Protein AF-A0A3D3XVF8-F1 (afdb_monomer)

Secondary structure (DSSP, 8-state):
-----HHHHHHIIIIIGGGHHHHHHHHTHHHHHHHHHHHHHHHHHHHHHTTT-HHHHHHHHHHHHHHHHHHHHHHHHHHHHHHHHHHHHHHHHHHHHHHHHTHHHHHHTTTHHHHHHHHHHHHHHHHHHHHHHHHHHHH-

Nearest PDB structures (foldseek):
  6pao-assembly1_B  TM=8.667E-01  e=5.408E-02  Novosphingobium aromaticivorans DSM 12444
  6par-assembly3_E  TM=8.345E-01  e=6.412E-02  Novosphingobium aromaticivorans DSM 12444
  6rah-assembly1_A  TM=7.334E-01  e=4.561E-02  Thermus thermophilus
  6pan-assembly1_A  TM=8.475E-01  e=1.197E-01  Novosphingobium aromaticivorans DSM 12444
  6paq-assembly1_A  TM=8.176E-01  e=2.504E-01  Novosphingobium aromaticivorans DSM 12444

Radius of gyration: 24.28 Å; Cα contacts (8 Å, |Δi|>4): 72; chains: 1; bounding box: 55×22×70 Å

Sequence (140 aa):
VQDQRIGDSMYRVLYDAPMVPEVVYQLTLRPLAILIAALIQIYLIEYTYGDISPELVWVAWSAFPIAIAITFPFSGLIRRTNQTKRAAGSSTTSSMEESLDSITAVQSLGGMDREKERFAERSEESFLRERYAIVVWAIV

Mean predicted aligned error: 6.54 Å

Structure (mmCIF, N/CA/C/O backbone):
data_AF-A0A3D3XVF8-F1
#
_entry.id   AF-A0A3D3XVF8-F1
#
loop_
_atom_site.group_PDB
_atom_site.id
_atom_site.type_symbol
_atom_site.label_atom_id
_atom_site.label_alt_id
_atom_site.label_comp_id
_atom_site.label_asym_id
_atom_site.label_entity_id
_atom_site.label_seq_id
_atom_site.pdbx_PDB_ins_code
_atom_site.Cartn_x
_atom_site.Cartn_y
_atom_site.Cartn_z
_atom_site.occupancy
_atom_site.B_iso_or_equiv
_atom_site.auth_seq_id
_atom_site.auth_comp_id
_atom_site.auth_asym_id
_atom_site.auth_atom_id
_atom_site.pdbx_PDB_model_num
ATOM 1 N N . VAL A 1 1 ? -26.774 -17.914 9.923 1.00 40.38 1 VAL A N 1
ATOM 2 C CA . VAL A 1 1 ? -26.562 -16.536 9.430 1.00 40.38 1 VAL A CA 1
ATOM 3 C C . VAL A 1 1 ? -25.731 -15.844 10.495 1.00 40.38 1 VAL A C 1
ATOM 5 O O . VAL A 1 1 ? -26.204 -15.766 11.617 1.00 40.38 1 VAL A O 1
ATOM 8 N N . GLN A 1 2 ? -24.450 -15.562 10.234 1.00 41.47 2 GLN A N 1
ATOM 9 C CA . GLN A 1 2 ? -23.585 -14.911 11.227 1.00 41.47 2 GLN A CA 1
ATOM 10 C C . GLN A 1 2 ? -24.024 -13.455 11.352 1.00 41.47 2 GLN A C 1
ATOM 12 O O . GLN A 1 2 ? -24.035 -12.743 10.351 1.00 41.47 2 GLN A O 1
ATOM 17 N N . ASP A 1 3 ? -24.420 -13.054 12.553 1.00 54.41 3 ASP A N 1
ATOM 18 C CA . ASP A 1 3 ? -24.837 -11.690 12.847 1.00 54.41 3 ASP A CA 1
ATOM 19 C C . ASP A 1 3 ? -23.594 -10.791 12.796 1.00 54.41 3 ASP A C 1
ATOM 21 O O . ASP A 1 3 ? -22.696 -10.880 13.639 1.00 54.41 3 ASP A O 1
ATOM 25 N N . GLN A 1 4 ? -23.459 -10.016 11.721 1.00 62.62 4 GLN A N 1
ATOM 26 C CA . GLN A 1 4 ? -22.370 -9.057 11.574 1.00 62.62 4 GLN A CA 1
ATOM 27 C C . GLN A 1 4 ? -22.618 -7.916 12.556 1.00 62.62 4 GLN A C 1
ATOM 29 O O . GLN A 1 4 ? -23.649 -7.251 12.488 1.00 62.62 4 GLN A O 1
ATOM 34 N N . ARG A 1 5 ? -21.671 -7.692 13.477 1.00 73.19 5 ARG A N 1
ATOM 35 C CA . ARG A 1 5 ? -21.750 -6.587 14.440 1.00 73.19 5 ARG A CA 1
ATOM 36 C C . ARG A 1 5 ? -21.957 -5.276 13.685 1.00 73.19 5 ARG A C 1
ATOM 38 O O . ARG A 1 5 ? -21.219 -4.993 12.743 1.00 73.19 5 ARG A O 1
ATOM 45 N N . ILE A 1 6 ? -22.920 -4.469 14.131 1.00 81.62 6 ILE A N 1
ATOM 46 C CA . ILE A 1 6 ? -23.292 -3.189 13.502 1.00 81.62 6 ILE A CA 1
ATOM 47 C C . ILE A 1 6 ? -22.056 -2.304 13.266 1.00 81.62 6 ILE A C 1
ATOM 49 O O . ILE A 1 6 ? -21.912 -1.719 12.192 1.00 81.62 6 ILE A O 1
ATOM 53 N N . GLY A 1 7 ? -21.104 -2.286 14.202 1.00 82.12 7 GLY A N 1
ATOM 54 C CA . GLY A 1 7 ? -19.882 -1.500 14.036 1.00 82.12 7 GLY A CA 1
ATOM 55 C C . GLY A 1 7 ? -18.854 -2.035 13.032 1.00 82.12 7 GLY A C 1
ATOM 56 O O . GLY A 1 7 ? -18.075 -1.235 12.523 1.00 82.12 7 GLY A O 1
ATOM 57 N N . ASP A 1 8 ? -18.864 -3.320 12.658 1.00 86.31 8 ASP A N 1
ATOM 58 C CA . ASP A 1 8 ? -18.053 -3.807 11.525 1.00 86.31 8 ASP A CA 1
ATOM 59 C C . ASP A 1 8 ? -18.619 -3.268 10.205 1.00 86.31 8 ASP A C 1
ATOM 61 O O . ASP A 1 8 ? -17.885 -2.763 9.355 1.00 86.31 8 ASP A O 1
ATOM 65 N N . SER A 1 9 ? -19.947 -3.281 10.063 1.00 88.69 9 SER A N 1
ATOM 66 C CA . SER A 1 9 ? -20.632 -2.681 8.915 1.00 88.69 9 SER A CA 1
ATOM 67 C C . SER A 1 9 ? -20.363 -1.176 8.824 1.00 88.69 9 SER A C 1
ATOM 69 O O . SER A 1 9 ? -20.022 -0.683 7.748 1.00 88.69 9 SER A O 1
ATOM 71 N N . MET A 1 10 ? -20.433 -0.459 9.952 1.00 87.06 10 MET A N 1
ATOM 72 C CA . MET A 1 10 ? -20.095 0.966 10.025 1.00 87.06 10 MET A CA 1
ATOM 73 C C . MET A 1 10 ? -18.643 1.223 9.604 1.00 87.06 10 MET A C 1
ATOM 75 O O . MET A 1 10 ? -18.384 2.080 8.760 1.00 87.06 10 MET A O 1
ATOM 79 N N . TYR A 1 11 ? -17.692 0.436 10.122 1.00 88.62 11 TYR A N 1
ATOM 80 C CA . TYR A 1 11 ? -16.277 0.555 9.767 1.00 88.62 11 TYR A CA 1
ATOM 81 C C . TYR A 1 11 ? -16.050 0.366 8.261 1.00 88.62 11 TYR A C 1
ATOM 83 O O . TYR A 1 11 ? -15.348 1.155 7.631 1.00 88.62 11 TYR A O 1
ATOM 91 N N . ARG A 1 12 ? -16.687 -0.635 7.646 1.00 90.31 12 ARG A N 1
ATOM 92 C CA . ARG A 1 12 ? -16.564 -0.876 6.199 1.00 90.31 12 ARG A CA 1
ATOM 93 C C . ARG A 1 12 ? -17.133 0.271 5.367 1.00 90.31 12 ARG A C 1
ATOM 95 O O . ARG A 1 12 ? -16.548 0.629 4.349 1.00 90.31 12 ARG A O 1
ATOM 102 N N . VAL A 1 13 ? -18.241 0.875 5.789 1.00 92.25 13 VAL A N 1
ATOM 103 C CA . VAL A 1 13 ? -18.812 2.039 5.093 1.00 92.25 13 VAL A CA 1
ATOM 104 C C . VAL A 1 13 ? -17.896 3.258 5.217 1.00 92.25 13 VAL A C 1
ATOM 106 O O . VAL A 1 13 ? -17.653 3.936 4.222 1.00 92.25 13 VAL A O 1
ATOM 109 N N . LEU A 1 14 ? -17.356 3.519 6.409 1.00 91.44 14 LEU A N 1
ATOM 110 C CA . LEU A 1 14 ? -16.536 4.705 6.670 1.00 91.44 14 LEU A CA 1
ATOM 111 C C . LEU A 1 14 ? -15.112 4.605 6.109 1.00 91.44 14 LEU A C 1
ATOM 113 O O . LEU A 1 14 ? -14.555 5.621 5.702 1.00 91.44 14 LEU A O 1
ATOM 117 N N . TYR A 1 15 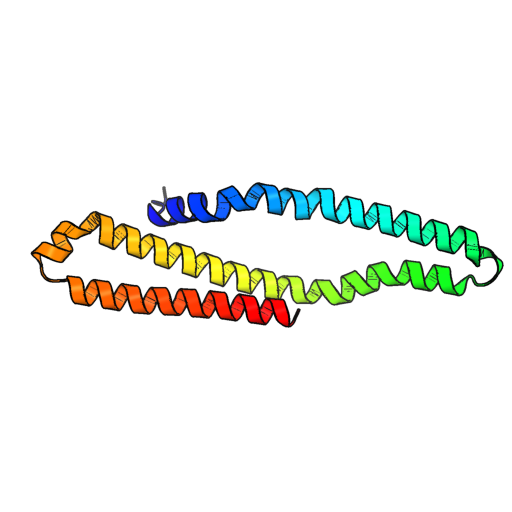? -14.520 3.409 6.085 1.00 89.38 15 TYR A N 1
ATOM 118 C CA . TYR A 1 15 ? -13.106 3.227 5.743 1.00 89.38 15 TYR A CA 1
ATOM 119 C C . TYR A 1 15 ? -12.871 2.392 4.482 1.00 89.38 15 TYR A C 1
ATOM 121 O O . TYR A 1 15 ? -11.948 2.696 3.726 1.00 89.38 15 TYR A O 1
ATOM 129 N N . ASP A 1 16 ? -13.681 1.364 4.215 1.00 90.81 16 ASP A N 1
ATOM 130 C CA . ASP A 1 16 ? -13.436 0.467 3.078 1.00 90.81 16 ASP A CA 1
ATOM 131 C C . ASP A 1 16 ? -14.068 0.970 1.786 1.00 90.81 16 ASP A C 1
ATOM 133 O O . ASP A 1 16 ? -13.379 1.055 0.771 1.00 90.81 16 ASP A O 1
ATOM 137 N N . ALA A 1 17 ? -15.346 1.351 1.822 1.00 93.12 17 ALA A N 1
ATOM 138 C CA . ALA A 1 17 ? -16.066 1.874 0.665 1.00 93.12 17 ALA A CA 1
ATOM 139 C C . ALA A 1 17 ? -15.354 3.057 -0.026 1.00 93.12 17 ALA A C 1
ATOM 141 O O . ALA A 1 17 ? -15.176 2.989 -1.247 1.00 93.12 17 ALA A O 1
ATOM 142 N N . PRO A 1 18 ? -14.875 4.100 0.687 1.00 94.44 18 PRO A N 1
ATOM 143 C CA . PRO A 1 18 ? -14.165 5.201 0.034 1.00 94.44 18 PRO A CA 1
ATOM 144 C C . PRO A 1 18 ? -12.795 4.795 -0.527 1.00 94.44 18 PRO A C 1
ATOM 146 O O . PRO A 1 18 ? -12.274 5.480 -1.402 1.00 94.44 18 PRO A O 1
ATOM 149 N N . MET A 1 19 ? -12.209 3.685 -0.066 1.00 92.00 19 MET A N 1
ATOM 150 C CA . MET A 1 19 ? -10.908 3.206 -0.542 1.00 92.00 19 MET A CA 1
ATOM 151 C C . MET A 1 19 ? -11.014 2.389 -1.839 1.00 92.00 19 MET A C 1
ATOM 153 O O . MET A 1 19 ? -10.027 2.257 -2.562 1.00 92.00 19 MET A O 1
ATOM 157 N N . VAL A 1 20 ? -12.193 1.842 -2.161 1.00 93.62 20 VAL A N 1
ATOM 158 C CA . VAL A 1 20 ? -12.389 0.971 -3.335 1.00 93.62 20 VAL A CA 1
ATOM 159 C C . VAL A 1 20 ? -11.942 1.626 -4.650 1.00 93.62 20 VAL A C 1
ATOM 161 O O . VAL A 1 20 ? -11.185 0.976 -5.375 1.00 93.62 20 VAL A O 1
ATOM 164 N N . PRO A 1 21 ? -12.329 2.876 -4.983 1.00 94.56 21 PRO A N 1
ATOM 165 C CA . PRO A 1 21 ? -11.916 3.496 -6.243 1.00 94.56 21 PRO A CA 1
ATOM 166 C C . PRO A 1 21 ? -10.395 3.596 -6.377 1.00 94.56 21 PRO A C 1
ATOM 168 O O . PRO A 1 21 ? -9.844 3.284 -7.432 1.00 94.56 21 PRO A O 1
ATOM 171 N N . GLU A 1 22 ? -9.715 3.957 -5.288 1.00 94.38 22 GLU A N 1
ATOM 172 C CA . GLU A 1 22 ? -8.259 4.076 -5.258 1.00 94.38 22 GLU A CA 1
ATOM 173 C C . GLU A 1 22 ? -7.584 2.714 -5.449 1.00 94.38 22 GLU A C 1
ATOM 175 O O . GLU A 1 22 ? -6.658 2.580 -6.246 1.00 94.38 22 GLU A O 1
ATOM 180 N N . VAL A 1 23 ? -8.083 1.666 -4.787 1.00 92.94 23 VAL A N 1
ATOM 181 C CA . VAL A 1 23 ? -7.568 0.299 -4.966 1.00 92.94 23 VAL A CA 1
ATOM 182 C C . VAL A 1 23 ? -7.733 -0.165 -6.409 1.00 92.94 23 VAL A C 1
ATOM 184 O O . VAL A 1 23 ? -6.803 -0.732 -6.982 1.00 92.94 23 VAL A O 1
ATOM 187 N N . VAL A 1 24 ? -8.895 0.087 -7.016 1.00 95.06 24 VAL A N 1
ATOM 188 C CA . VAL A 1 24 ? -9.143 -0.264 -8.419 1.00 95.06 24 VAL A CA 1
ATOM 189 C C . VAL A 1 24 ? -8.172 0.485 -9.328 1.00 95.06 24 VAL A C 1
ATOM 191 O O . VAL A 1 24 ? -7.543 -0.142 -10.180 1.00 95.06 24 VAL A O 1
ATOM 194 N N . TYR A 1 25 ? -7.985 1.790 -9.122 1.00 95.25 25 TYR A N 1
ATOM 195 C CA . TYR A 1 25 ? -7.023 2.593 -9.877 1.00 95.25 25 TYR A CA 1
ATOM 196 C C . TYR A 1 25 ? -5.588 2.055 -9.752 1.00 95.25 25 TYR A C 1
ATOM 198 O O . TYR A 1 25 ? -4.905 1.854 -10.762 1.00 95.25 25 TYR A O 1
ATOM 206 N N . GLN A 1 26 ? -5.147 1.754 -8.528 1.00 93.62 26 GLN A N 1
ATOM 207 C CA . GLN A 1 26 ? -3.806 1.240 -8.254 1.00 93.62 26 GLN A CA 1
ATOM 208 C C . GLN A 1 26 ? -3.566 -0.173 -8.793 1.00 93.62 26 GLN A C 1
ATOM 210 O O . GLN A 1 26 ? -2.428 -0.491 -9.124 1.00 93.62 26 GLN A O 1
ATOM 215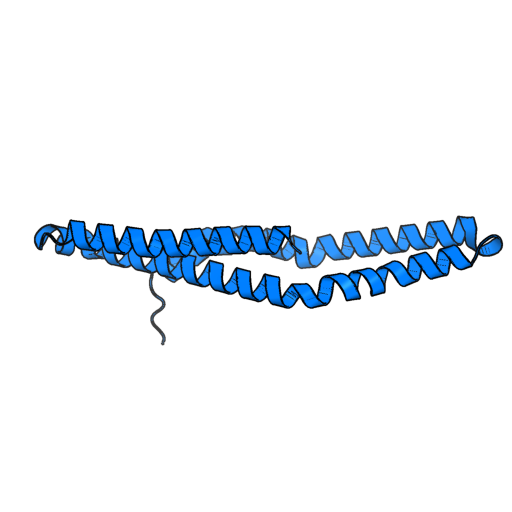 N N . LEU A 1 27 ? -4.597 -1.016 -8.888 1.00 92.31 27 LEU A N 1
ATOM 216 C CA . LEU A 1 27 ? -4.474 -2.384 -9.405 1.00 92.31 27 LEU A CA 1
ATOM 217 C C . LEU A 1 27 ? -4.607 -2.480 -10.925 1.00 92.31 27 LEU A C 1
ATOM 219 O O . LEU A 1 27 ? -4.126 -3.447 -11.508 1.00 92.31 27 LEU A O 1
ATOM 223 N N . THR A 1 28 ? -5.268 -1.515 -11.567 1.00 93.38 28 THR A N 1
ATOM 224 C CA . THR A 1 28 ? -5.597 -1.598 -12.998 1.00 93.38 28 THR A CA 1
ATOM 225 C C . THR A 1 28 ? -4.836 -0.562 -13.818 1.00 93.38 28 THR A C 1
ATOM 227 O O . THR A 1 28 ? -3.906 -0.902 -14.547 1.00 93.38 28 THR A O 1
ATOM 230 N N . LEU A 1 29 ? -5.195 0.713 -13.682 1.00 94.44 29 LEU A N 1
ATOM 231 C CA . LEU A 1 29 ? -4.694 1.789 -14.534 1.00 94.44 29 LEU A CA 1
ATOM 232 C C . LEU A 1 29 ? -3.226 2.109 -14.263 1.00 94.44 29 LEU A C 1
ATOM 234 O O . LEU A 1 29 ? -2.447 2.273 -15.202 1.00 94.44 29 LEU A O 1
ATOM 238 N N . ARG A 1 30 ? -2.824 2.151 -12.991 1.00 94.94 30 ARG A N 1
ATOM 239 C CA . ARG A 1 30 ? -1.446 2.471 -12.611 1.00 94.94 30 ARG A CA 1
ATOM 240 C C . ARG A 1 30 ? -0.410 1.466 -13.151 1.00 94.94 30 ARG A C 1
ATOM 242 O O . ARG A 1 30 ? 0.536 1.918 -13.795 1.00 94.94 30 ARG A O 1
ATOM 249 N N . PRO A 1 31 ? -0.540 0.140 -12.949 1.00 92.38 31 PRO A N 1
ATOM 250 C CA . PRO A 1 31 ? 0.436 -0.818 -13.465 1.00 92.38 31 PRO A CA 1
ATOM 251 C C . PRO A 1 31 ? 0.433 -0.874 -14.992 1.00 92.38 31 PRO A C 1
ATOM 253 O O . PRO A 1 31 ? 1.501 -0.995 -15.583 1.00 92.38 31 PRO A O 1
ATOM 256 N N . LEU A 1 32 ? -0.730 -0.714 -15.634 1.00 94.62 32 LEU A N 1
ATOM 257 C CA . LEU A 1 32 ? -0.813 -0.621 -17.091 1.00 94.62 32 LEU A CA 1
ATOM 258 C C . LEU A 1 32 ? -0.011 0.578 -17.618 1.00 94.62 32 LEU A C 1
ATOM 260 O O . LEU A 1 32 ? 0.790 0.423 -18.536 1.00 94.62 32 LEU A O 1
ATOM 264 N N . ALA A 1 33 ? -0.181 1.756 -17.011 1.00 95.56 33 ALA A N 1
ATOM 265 C CA . ALA A 1 33 ? 0.559 2.957 -17.390 1.00 95.56 33 ALA A CA 1
ATOM 266 C C . ALA A 1 33 ? 2.075 2.788 -17.197 1.00 95.56 33 ALA A C 1
ATOM 268 O O . ALA A 1 33 ? 2.847 3.157 -18.080 1.00 95.56 33 ALA A O 1
ATOM 269 N N . ILE A 1 34 ? 2.503 2.187 -16.079 1.00 93.38 34 ILE A N 1
ATOM 270 C CA . ILE A 1 34 ? 3.921 1.895 -15.806 1.00 93.38 34 ILE A CA 1
ATOM 271 C C . ILE A 1 34 ? 4.487 0.921 -16.843 1.00 93.38 34 ILE A C 1
ATOM 273 O O . ILE A 1 34 ? 5.585 1.141 -17.346 1.00 93.38 34 ILE A O 1
ATOM 277 N N . LEU A 1 35 ? 3.744 -0.131 -17.191 1.00 92.38 35 LEU A N 1
ATOM 278 C CA . LEU A 1 35 ? 4.177 -1.122 -18.172 1.00 92.38 35 LEU A CA 1
ATOM 279 C C . LEU A 1 35 ? 4.327 -0.507 -19.567 1.00 92.38 35 LEU A C 1
ATOM 281 O O . LEU A 1 35 ? 5.350 -0.710 -20.215 1.00 92.38 35 LEU A O 1
ATOM 285 N N . ILE A 1 36 ? 3.356 0.296 -20.008 1.00 95.88 36 ILE A N 1
ATOM 286 C CA . ILE A 1 36 ? 3.441 1.016 -21.286 1.00 95.88 36 ILE A CA 1
ATOM 287 C C . ILE A 1 36 ? 4.645 1.966 -21.284 1.00 95.88 36 ILE A C 1
ATOM 289 O O . ILE A 1 36 ? 5.430 1.959 -22.231 1.00 95.88 36 ILE A O 1
ATOM 293 N N . ALA A 1 37 ? 4.826 2.747 -20.215 1.00 95.19 37 ALA A N 1
ATOM 294 C CA . ALA A 1 37 ? 5.958 3.659 -20.092 1.00 95.19 37 ALA A CA 1
ATOM 295 C C . ALA A 1 37 ? 7.302 2.917 -20.149 1.00 95.19 37 ALA A C 1
ATOM 297 O O . ALA A 1 37 ? 8.198 3.347 -20.872 1.00 95.19 37 ALA A O 1
ATOM 298 N N . ALA A 1 38 ? 7.426 1.785 -19.449 1.00 92.88 38 ALA A N 1
ATOM 299 C CA . ALA A 1 38 ? 8.631 0.959 -19.453 1.00 92.88 38 ALA A CA 1
ATOM 300 C C . ALA A 1 38 ? 8.944 0.402 -20.849 1.00 92.88 38 ALA A C 1
ATOM 302 O O . ALA A 1 38 ? 10.085 0.489 -21.294 1.00 92.88 38 ALA A O 1
ATOM 303 N N . LEU A 1 39 ? 7.938 -0.106 -21.570 1.00 94.50 39 LEU A N 1
ATOM 304 C CA . LEU A 1 39 ? 8.112 -0.616 -22.934 1.00 94.50 39 LEU A CA 1
ATOM 305 C C . LEU A 1 39 ? 8.566 0.478 -23.905 1.00 94.50 39 LEU A C 1
ATOM 307 O O . LEU A 1 39 ? 9.479 0.250 -24.693 1.00 94.50 39 LEU A O 1
ATOM 311 N N . ILE A 1 40 ? 7.980 1.676 -23.818 1.00 96.38 40 ILE A N 1
ATOM 312 C CA . ILE A 1 40 ? 8.410 2.832 -24.621 1.00 96.38 40 ILE A CA 1
ATOM 313 C C . ILE A 1 40 ? 9.871 3.185 -24.315 1.00 96.38 40 ILE A C 1
ATOM 315 O O . ILE A 1 40 ? 10.640 3.497 -25.222 1.00 96.38 40 ILE A O 1
ATOM 319 N N . GLN A 1 41 ? 10.268 3.123 -23.044 1.00 94.19 41 GLN A N 1
ATOM 320 C CA . GLN A 1 41 ? 11.626 3.447 -22.614 1.00 94.19 41 GLN A CA 1
ATOM 321 C C . GLN A 1 41 ? 12.649 2.418 -23.109 1.00 94.19 41 GLN A C 1
ATOM 323 O O . GLN A 1 41 ? 13.693 2.802 -23.627 1.00 94.19 41 GLN A O 1
ATOM 328 N N . ILE A 1 42 ? 12.326 1.126 -23.014 1.00 93.19 42 ILE A N 1
ATOM 329 C CA . ILE A 1 42 ? 13.154 0.041 -23.557 1.00 93.19 42 ILE A CA 1
ATOM 330 C C . ILE A 1 42 ? 13.283 0.183 -25.076 1.00 93.19 42 ILE A C 1
ATOM 332 O O . ILE A 1 42 ? 14.396 0.133 -25.590 1.00 93.19 42 ILE A O 1
ATOM 336 N N . TYR A 1 43 ? 12.176 0.446 -25.779 1.00 94.62 43 TYR A N 1
ATOM 337 C CA . TYR A 1 43 ? 12.187 0.687 -27.223 1.00 94.62 43 TYR A CA 1
ATOM 338 C C . TYR A 1 43 ? 13.102 1.858 -27.604 1.00 94.62 43 TYR A C 1
ATOM 340 O O . TYR A 1 43 ? 13.867 1.765 -28.559 1.00 94.62 43 TYR A O 1
ATOM 348 N N . LEU A 1 44 ? 13.070 2.956 -26.842 1.00 95.19 44 LEU A N 1
ATOM 349 C CA . LEU A 1 44 ? 13.938 4.106 -27.092 1.00 95.19 44 LEU A CA 1
ATOM 350 C C . LEU A 1 44 ? 15.424 3.767 -26.886 1.00 95.19 44 LEU A C 1
ATOM 352 O O . LEU A 1 44 ? 16.266 4.224 -27.662 1.00 95.19 44 LEU A O 1
ATOM 356 N N . ILE A 1 45 ? 15.748 2.972 -25.861 1.00 93.62 45 ILE A N 1
ATOM 357 C CA . ILE A 1 45 ? 17.116 2.497 -25.604 1.00 93.62 45 ILE A CA 1
ATOM 358 C C . ILE A 1 45 ? 17.587 1.601 -26.751 1.00 93.62 45 ILE A C 1
ATOM 360 O O . ILE A 1 45 ? 18.684 1.809 -27.262 1.00 93.62 45 ILE A O 1
ATOM 364 N N . GLU A 1 46 ? 16.755 0.656 -27.186 1.00 93.62 46 GLU A N 1
ATOM 365 C CA . GLU A 1 46 ? 17.052 -0.238 -28.309 1.00 93.62 46 GLU A CA 1
ATOM 366 C C . GLU A 1 46 ? 17.258 0.543 -29.611 1.00 93.62 46 GLU A C 1
ATOM 368 O O . GLU A 1 46 ? 18.262 0.352 -30.287 1.00 93.62 46 GLU A O 1
ATOM 373 N N . TYR A 1 47 ? 16.380 1.501 -29.912 1.00 94.06 47 TYR A N 1
ATOM 374 C CA . TYR A 1 47 ? 16.501 2.347 -31.099 1.00 94.06 47 TYR A CA 1
ATOM 375 C C . TYR A 1 47 ? 17.773 3.210 -31.097 1.00 94.06 47 TYR A C 1
ATOM 377 O O . TYR A 1 47 ? 18.379 3.431 -32.141 1.00 94.06 47 TYR A O 1
ATOM 385 N N . THR A 1 48 ? 18.178 3.723 -29.932 1.00 92.62 48 THR A N 1
ATOM 386 C CA . THR A 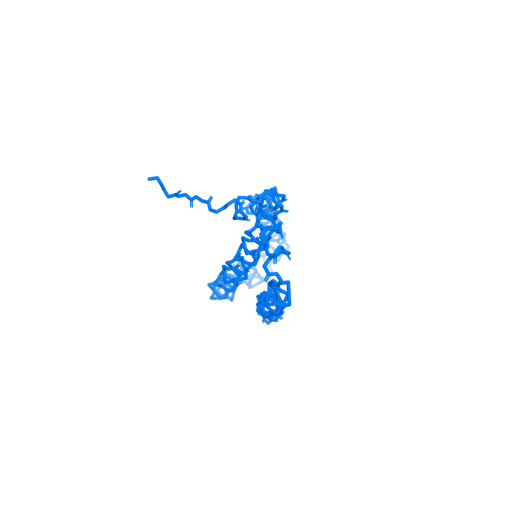1 48 ? 19.298 4.675 -29.830 1.00 92.62 48 THR A CA 1
ATOM 387 C C . THR A 1 48 ? 20.653 3.978 -29.715 1.00 92.62 48 THR A C 1
ATOM 389 O O . THR A 1 48 ? 21.645 4.465 -30.254 1.00 92.62 48 THR A O 1
ATOM 392 N N . TYR A 1 49 ? 20.712 2.857 -28.994 1.00 90.38 49 TYR A N 1
ATOM 393 C CA . TYR A 1 49 ? 21.961 2.200 -28.602 1.00 90.38 49 TYR A CA 1
ATOM 394 C C . TYR A 1 49 ? 22.081 0.752 -29.082 1.00 90.38 49 TYR A C 1
ATOM 396 O O . TYR A 1 49 ? 23.138 0.160 -28.878 1.00 90.38 49 TYR A O 1
ATOM 404 N N . GLY A 1 50 ? 21.059 0.182 -29.728 1.00 87.31 50 GLY A N 1
ATOM 405 C CA . GLY A 1 50 ? 21.031 -1.231 -30.122 1.00 87.31 50 GLY A CA 1
ATOM 406 C C . GLY A 1 50 ? 22.215 -1.665 -30.988 1.00 87.31 50 GLY A C 1
ATOM 407 O O . GLY A 1 50 ? 22.739 -2.756 -30.786 1.00 87.31 50 GLY A O 1
ATOM 408 N N . ASP A 1 51 ? 22.693 -0.788 -31.873 1.00 88.12 51 ASP A N 1
ATOM 409 C CA . ASP A 1 51 ? 23.815 -1.089 -32.772 1.00 88.12 51 ASP A CA 1
ATOM 410 C C . ASP A 1 51 ? 25.197 -0.811 -32.154 1.00 88.12 51 ASP A C 1
ATOM 412 O O . ASP A 1 51 ? 26.198 -1.375 -32.593 1.00 88.12 51 ASP A O 1
ATOM 416 N N . ILE A 1 52 ? 25.275 0.072 -31.151 1.00 88.69 52 ILE A N 1
ATOM 417 C CA . ILE A 1 52 ? 26.549 0.571 -30.597 1.00 88.69 52 ILE A CA 1
ATOM 418 C C . ILE A 1 52 ? 26.894 -0.131 -29.279 1.00 88.69 52 ILE A C 1
ATOM 420 O O . ILE A 1 52 ? 28.045 -0.505 -29.067 1.00 88.69 52 ILE A O 1
ATOM 424 N N . SER A 1 53 ? 25.897 -0.314 -28.412 1.00 89.06 53 SER A N 1
ATOM 425 C CA . SER A 1 53 ? 26.036 -0.860 -27.059 1.00 89.06 53 SER A CA 1
ATOM 426 C C . SER A 1 53 ? 24.850 -1.769 -26.703 1.00 89.06 53 SER A C 1
ATOM 428 O O . SER A 1 53 ? 23.978 -1.383 -25.911 1.00 89.06 53 SER A O 1
ATOM 430 N N . PRO A 1 54 ? 24.798 -2.998 -27.255 1.00 88.06 54 PRO A N 1
ATOM 431 C CA . PRO A 1 54 ? 23.724 -3.958 -26.991 1.00 88.06 54 PRO A CA 1
ATOM 432 C C . PRO A 1 54 ? 23.562 -4.311 -25.503 1.00 88.06 54 PRO A C 1
ATOM 434 O O . PRO A 1 54 ? 22.465 -4.634 -25.053 1.00 88.06 54 PRO A O 1
ATOM 437 N N . GLU A 1 55 ? 24.635 -4.230 -24.711 1.00 91.50 55 GLU A N 1
ATOM 438 C CA . GLU A 1 55 ? 24.641 -4.456 -23.261 1.00 91.50 55 GLU A CA 1
ATOM 439 C C . GLU A 1 55 ? 23.611 -3.603 -22.506 1.00 91.50 55 GLU A C 1
ATOM 441 O O . GLU A 1 55 ? 23.002 -4.084 -21.548 1.00 91.50 55 GLU A O 1
ATOM 446 N N . LEU A 1 56 ? 23.347 -2.375 -22.964 1.00 89.31 56 LEU A N 1
ATOM 447 C CA . LEU A 1 56 ? 22.370 -1.477 -22.340 1.00 89.31 56 LEU A CA 1
ATOM 448 C C . LEU A 1 56 ? 20.937 -2.005 -22.471 1.00 89.31 56 LEU A C 1
ATOM 450 O O . LEU A 1 56 ? 20.139 -1.867 -21.542 1.00 89.31 56 LEU A O 1
ATOM 454 N N . VAL A 1 57 ? 20.622 -2.653 -23.594 1.00 90.69 57 VAL A N 1
ATOM 455 C CA . VAL A 1 57 ? 19.301 -3.238 -23.856 1.00 90.69 57 VAL A CA 1
ATOM 456 C C . VAL A 1 57 ? 19.047 -4.407 -22.905 1.00 90.69 57 VAL A C 1
ATOM 458 O O . VAL A 1 57 ? 17.984 -4.488 -22.288 1.00 90.69 57 VAL A O 1
ATOM 461 N N . TRP A 1 58 ? 20.044 -5.274 -22.702 1.00 90.50 58 TRP A N 1
ATOM 462 C CA . TRP A 1 58 ? 19.941 -6.396 -21.763 1.00 90.50 58 TRP A CA 1
ATOM 463 C C . TRP A 1 58 ? 19.759 -5.930 -20.318 1.00 90.50 58 TRP A C 1
ATOM 465 O O . TRP A 1 58 ? 18.940 -6.490 -19.586 1.00 90.50 58 TRP A O 1
ATOM 475 N N . VAL A 1 59 ? 20.474 -4.875 -19.914 1.00 92.69 59 VAL A N 1
ATOM 476 C CA . VAL A 1 59 ? 20.319 -4.280 -18.579 1.00 92.69 59 VAL A CA 1
ATOM 477 C C . VAL A 1 59 ? 18.904 -3.731 -18.400 1.00 92.69 59 VAL A C 1
ATOM 479 O O . VAL A 1 59 ? 18.260 -4.047 -17.398 1.00 92.69 59 VAL A O 1
ATOM 482 N N . ALA A 1 60 ? 18.387 -2.987 -19.382 1.00 91.19 60 ALA A N 1
ATOM 483 C CA . ALA A 1 60 ? 17.035 -2.434 -19.344 1.00 91.19 60 ALA A CA 1
ATOM 484 C C . ALA A 1 60 ? 15.958 -3.528 -19.216 1.00 91.19 60 ALA A C 1
ATOM 486 O O . ALA A 1 60 ? 15.073 -3.428 -18.365 1.00 91.19 60 ALA A O 1
ATOM 487 N N . TRP A 1 61 ? 16.075 -4.617 -19.982 1.00 91.75 61 TRP A N 1
ATOM 488 C CA . TRP A 1 61 ? 15.177 -5.771 -19.864 1.00 91.75 61 TRP A CA 1
ATOM 489 C C . TRP A 1 61 ? 15.293 -6.491 -18.518 1.00 91.75 61 TRP A C 1
ATOM 491 O O . TRP A 1 61 ? 14.284 -6.941 -17.976 1.00 91.75 61 TRP A O 1
ATOM 501 N N . SER A 1 62 ? 16.499 -6.579 -17.948 1.00 93.50 62 SER A N 1
ATOM 502 C CA . SER A 1 62 ? 16.725 -7.216 -16.644 1.00 93.50 62 SER A CA 1
ATOM 503 C C . SER A 1 62 ? 16.196 -6.396 -15.460 1.00 93.50 62 SER A C 1
ATOM 505 O O . SER A 1 62 ? 15.868 -6.962 -14.417 1.00 93.50 62 SER A O 1
ATOM 507 N N . ALA A 1 63 ? 16.036 -5.079 -15.618 1.00 90.88 63 ALA A N 1
ATOM 508 C CA . ALA A 1 63 ? 15.540 -4.205 -14.558 1.00 90.88 63 ALA A CA 1
ATOM 509 C C . ALA A 1 63 ? 14.124 -4.593 -14.090 1.00 90.88 63 ALA A C 1
ATOM 511 O O . ALA A 1 63 ? 13.828 -4.531 -12.897 1.00 90.88 63 ALA A O 1
ATOM 512 N N . PHE A 1 64 ? 13.263 -5.050 -15.006 1.00 88.00 64 PHE A N 1
ATOM 513 C CA . PHE A 1 64 ? 11.887 -5.444 -14.694 1.00 88.00 64 PHE A CA 1
ATOM 514 C C . PHE A 1 64 ? 11.794 -6.676 -13.768 1.00 88.00 64 PHE A C 1
ATOM 516 O O . PHE A 1 64 ? 11.180 -6.572 -12.702 1.00 88.00 64 PHE A O 1
ATOM 523 N N . PRO A 1 65 ? 12.413 -7.834 -14.088 1.00 91.12 65 PRO A N 1
ATOM 524 C CA . PRO A 1 65 ? 12.406 -8.980 -13.185 1.00 91.12 65 PRO A CA 1
ATOM 525 C C . PRO A 1 65 ? 13.174 -8.713 -11.886 1.00 91.12 65 PRO A C 1
ATOM 527 O O . PRO A 1 65 ? 12.771 -9.233 -10.849 1.00 91.12 65 PRO A O 1
ATOM 530 N N . ILE A 1 66 ? 14.225 -7.881 -11.903 1.00 93.94 66 ILE A N 1
ATOM 531 C CA . ILE A 1 66 ? 14.940 -7.478 -10.682 1.00 93.94 66 ILE A CA 1
ATOM 532 C C . ILE A 1 66 ? 14.012 -6.689 -9.752 1.00 93.94 66 ILE A C 1
ATOM 534 O O . ILE A 1 66 ? 13.934 -7.002 -8.565 1.00 93.94 66 ILE A O 1
ATOM 538 N N . ALA A 1 67 ? 13.263 -5.717 -10.279 1.00 89.06 67 ALA A N 1
ATOM 539 C CA . ALA A 1 67 ? 12.301 -4.956 -9.488 1.00 89.06 67 ALA A CA 1
ATOM 540 C C . ALA A 1 67 ? 11.246 -5.877 -8.852 1.00 89.06 67 ALA A C 1
ATOM 542 O O . ALA A 1 67 ? 10.980 -5.780 -7.655 1.00 89.06 67 ALA A O 1
ATOM 543 N N . ILE A 1 68 ? 10.708 -6.836 -9.615 1.00 89.81 68 ILE A N 1
ATOM 544 C CA . ILE A 1 68 ? 9.767 -7.833 -9.082 1.00 89.81 68 ILE A CA 1
ATOM 545 C C . ILE A 1 68 ? 10.430 -8.687 -7.999 1.00 89.81 68 ILE A C 1
ATOM 547 O O . ILE A 1 68 ? 9.847 -8.865 -6.934 1.00 89.81 68 ILE A O 1
ATOM 551 N N . ALA A 1 69 ? 11.638 -9.199 -8.237 1.00 93.19 69 ALA A N 1
ATOM 552 C CA . ALA A 1 69 ? 12.346 -10.050 -7.285 1.00 93.19 69 ALA A CA 1
ATOM 553 C C . ALA A 1 69 ? 12.618 -9.337 -5.951 1.00 93.19 69 ALA A C 1
ATOM 555 O O . ALA A 1 69 ? 12.528 -9.963 -4.896 1.00 93.19 69 AL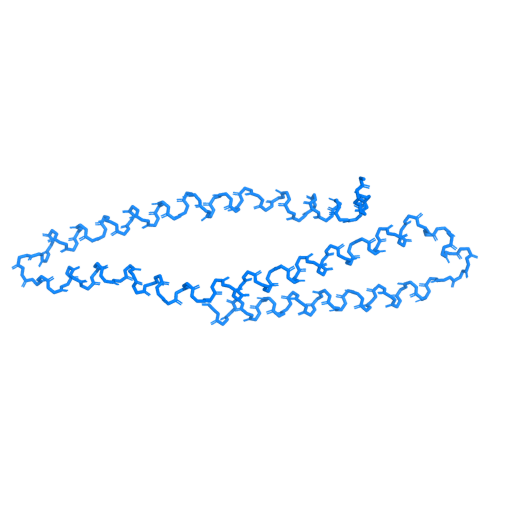A A O 1
ATOM 556 N N . ILE A 1 70 ? 12.901 -8.031 -5.994 1.00 90.88 70 ILE A N 1
ATOM 557 C CA . ILE A 1 70 ? 13.122 -7.210 -4.801 1.00 90.88 70 ILE A CA 1
ATOM 558 C C . ILE A 1 70 ? 11.799 -6.911 -4.088 1.00 90.88 70 ILE A C 1
ATOM 560 O O . ILE A 1 70 ? 11.720 -7.074 -2.875 1.00 90.88 70 ILE A O 1
ATOM 564 N N . THR A 1 71 ? 10.745 -6.505 -4.804 1.00 88.38 71 THR A N 1
ATOM 565 C CA . THR A 1 71 ? 9.484 -6.062 -4.179 1.00 88.38 71 THR A CA 1
ATOM 566 C C . THR A 1 71 ? 8.584 -7.221 -3.732 1.00 88.38 71 THR A C 1
ATOM 568 O O . THR A 1 71 ? 7.893 -7.125 -2.715 1.00 88.38 71 THR A O 1
ATOM 571 N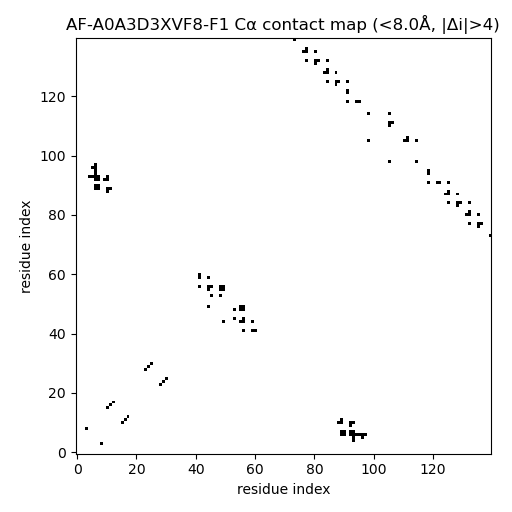 N . PHE A 1 72 ? 8.585 -8.343 -4.457 1.00 89.44 72 PHE A N 1
ATOM 572 C CA . PHE A 1 72 ? 7.717 -9.494 -4.193 1.00 89.44 72 PHE A CA 1
ATOM 573 C C . PHE A 1 72 ? 7.787 -10.051 -2.757 1.00 89.44 72 PHE A C 1
ATOM 575 O O . PHE A 1 72 ? 6.716 -10.229 -2.166 1.00 89.44 72 PHE A O 1
ATOM 582 N N . PRO A 1 73 ? 8.962 -10.302 -2.139 1.00 89.44 73 PRO A N 1
ATOM 583 C CA . PRO A 1 73 ? 9.025 -10.877 -0.791 1.00 89.44 73 PRO A CA 1
ATOM 584 C C . PRO A 1 73 ? 8.375 -9.987 0.276 1.00 89.44 73 PRO A C 1
ATOM 586 O O . PRO A 1 73 ? 7.790 -10.496 1.235 1.00 89.44 73 PRO A O 1
ATOM 589 N N . PHE A 1 74 ? 8.403 -8.666 0.101 1.00 89.69 74 PHE A N 1
ATOM 590 C CA . PHE A 1 74 ? 7.819 -7.743 1.070 1.0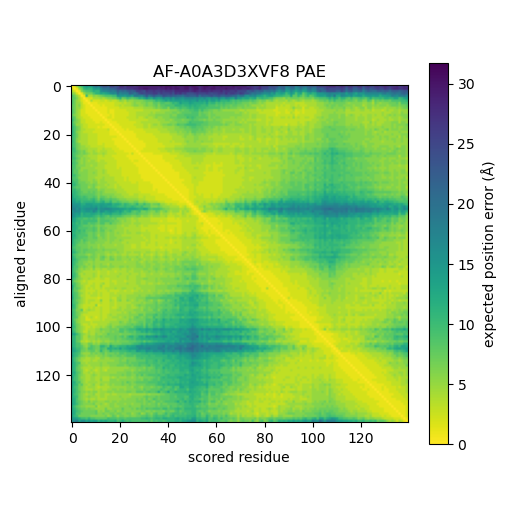0 89.69 74 PHE A CA 1
ATOM 591 C C . PHE A 1 74 ? 6.292 -7.623 0.971 1.00 89.69 74 PHE A C 1
ATOM 593 O O . PHE A 1 74 ? 5.640 -7.201 1.931 1.00 89.69 74 PHE A O 1
ATOM 600 N N . SER A 1 75 ? 5.694 -8.058 -0.143 1.00 87.88 75 SER A N 1
ATOM 601 C CA . SER A 1 75 ? 4.240 -8.008 -0.349 1.00 87.88 75 SER A CA 1
ATOM 602 C C . SER A 1 75 ? 3.460 -8.748 0.748 1.00 87.88 75 SER A C 1
ATOM 604 O O . SER A 1 75 ? 2.436 -8.259 1.234 1.00 87.88 75 SER A O 1
ATOM 606 N N . GLY A 1 76 ? 3.969 -9.900 1.200 1.00 88.50 76 GLY A N 1
ATOM 607 C CA . GLY A 1 76 ? 3.358 -10.693 2.265 1.00 88.50 76 GLY A CA 1
ATOM 608 C C . GLY A 1 76 ? 3.384 -9.983 3.620 1.00 88.50 76 GLY A C 1
ATOM 609 O O . GLY A 1 76 ? 2.382 -9.993 4.341 1.00 88.50 76 GLY A O 1
ATOM 610 N N . LEU A 1 77 ? 4.499 -9.319 3.940 1.00 88.69 77 LEU A N 1
ATOM 611 C CA . LEU A 1 77 ? 4.660 -8.561 5.181 1.00 88.69 77 LEU A CA 1
ATOM 612 C C . LEU A 1 77 ? 3.691 -7.374 5.222 1.00 88.69 77 LEU A C 1
ATOM 614 O O . LEU A 1 77 ? 2.925 -7.241 6.178 1.00 88.69 77 LEU A O 1
ATOM 618 N N . ILE A 1 78 ? 3.656 -6.572 4.153 1.00 89.25 78 ILE A N 1
ATOM 619 C CA . ILE A 1 78 ? 2.723 -5.445 4.022 1.00 89.25 78 ILE A CA 1
ATOM 620 C C . ILE A 1 78 ? 1.275 -5.931 4.137 1.00 89.25 78 ILE A C 1
ATOM 622 O O . ILE A 1 78 ? 0.471 -5.330 4.856 1.00 89.25 78 ILE A O 1
ATOM 626 N N . ARG A 1 79 ? 0.922 -7.031 3.460 1.00 88.94 79 ARG A N 1
ATOM 627 C CA . ARG A 1 79 ? -0.437 -7.585 3.497 1.00 88.94 79 ARG A CA 1
ATOM 628 C C . ARG A 1 79 ? -0.843 -7.993 4.909 1.00 88.94 79 ARG A C 1
ATOM 630 O O . ARG A 1 79 ? -1.927 -7.618 5.356 1.00 88.94 79 ARG A O 1
ATOM 637 N N . ARG A 1 80 ? 0.011 -8.738 5.615 1.00 89.25 80 ARG A N 1
ATOM 638 C CA . ARG A 1 80 ? -0.270 -9.199 6.982 1.00 89.25 80 ARG A CA 1
ATOM 639 C C . ARG A 1 80 ? -0.453 -8.020 7.934 1.00 89.25 80 ARG A C 1
ATOM 641 O O . ARG A 1 80 ? -1.418 -7.991 8.692 1.00 89.25 80 ARG A O 1
ATOM 648 N N . THR A 1 81 ? 0.426 -7.027 7.857 1.00 90.00 81 THR A N 1
ATOM 649 C CA . THR A 1 81 ? 0.358 -5.843 8.716 1.00 90.00 81 THR A CA 1
ATOM 650 C C . THR A 1 81 ? -0.917 -5.031 8.476 1.00 90.00 81 THR A C 1
ATOM 652 O O . THR A 1 81 ? -1.601 -4.663 9.431 1.00 90.00 81 THR A O 1
ATOM 655 N N . ASN A 1 82 ? -1.312 -4.829 7.214 1.00 87.31 82 ASN A N 1
ATOM 656 C CA . ASN A 1 82 ? -2.559 -4.130 6.886 1.00 87.31 82 ASN A CA 1
ATOM 657 C C . ASN A 1 82 ? -3.818 -4.891 7.332 1.00 87.31 82 ASN A C 1
ATOM 659 O O . ASN A 1 82 ? -4.794 -4.263 7.741 1.00 87.31 82 ASN A O 1
ATOM 663 N N . GLN A 1 83 ? -3.807 -6.228 7.300 1.00 90.12 83 GLN A N 1
ATOM 664 C CA . GLN A 1 83 ? -4.912 -7.035 7.831 1.00 90.12 83 GLN A CA 1
ATOM 665 C C . GLN A 1 83 ? -5.052 -6.871 9.351 1.00 90.12 83 GLN A C 1
ATOM 667 O O . GLN A 1 83 ? -6.152 -6.611 9.835 1.00 90.12 83 GLN A O 1
ATOM 672 N N . THR A 1 84 ? -3.946 -6.938 10.100 1.00 89.75 84 THR A N 1
ATOM 673 C CA . THR A 1 84 ? -3.946 -6.739 11.562 1.00 89.75 84 THR A CA 1
ATOM 674 C C . THR A 1 84 ? -4.429 -5.342 11.957 1.00 89.75 84 THR A C 1
ATOM 676 O O . THR A 1 84 ? -5.171 -5.191 12.932 1.00 89.75 84 THR A O 1
ATOM 679 N N . LYS A 1 85 ? -4.035 -4.327 11.180 1.00 87.81 85 LYS A N 1
ATOM 680 C CA . LYS A 1 85 ? -4.458 -2.933 11.337 1.00 87.81 85 LYS A CA 1
ATOM 681 C C . LYS A 1 85 ? -5.974 -2.770 11.164 1.00 87.81 85 LYS A C 1
ATOM 683 O O . LYS A 1 85 ? -6.640 -2.248 12.052 1.00 87.81 85 LYS A O 1
ATOM 688 N N . ARG A 1 86 ? -6.537 -3.300 10.071 1.00 88.00 86 ARG A N 1
ATOM 689 C CA . ARG A 1 86 ? -7.987 -3.266 9.781 1.00 88.00 86 ARG A CA 1
ATOM 690 C C . ARG A 1 86 ? -8.819 -4.053 10.800 1.00 88.00 86 ARG A C 1
ATOM 692 O O . ARG A 1 86 ? -9.888 -3.603 11.210 1.00 88.00 86 ARG A O 1
ATOM 699 N N . ALA A 1 87 ? -8.317 -5.203 11.252 1.00 87.81 87 ALA A N 1
ATOM 700 C CA . ALA A 1 87 ? -8.972 -6.002 12.287 1.00 87.81 87 ALA A CA 1
ATOM 701 C C . ALA A 1 87 ? -9.038 -5.268 13.640 1.00 87.81 87 ALA A C 1
ATOM 703 O O . ALA A 1 87 ? -10.045 -5.351 14.336 1.00 87.81 87 ALA A O 1
ATOM 704 N N . A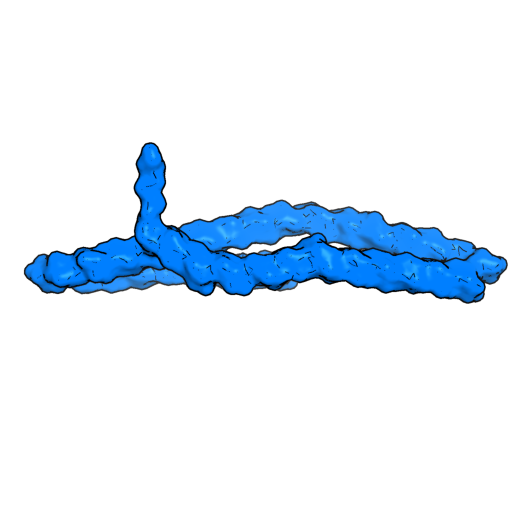LA A 1 88 ? -7.993 -4.519 14.007 1.00 86.38 88 ALA A N 1
ATOM 705 C CA . ALA A 1 88 ? -8.045 -3.673 15.199 1.00 86.38 88 ALA A CA 1
ATOM 706 C C . ALA A 1 88 ? -9.026 -2.511 15.049 1.00 86.38 88 ALA A C 1
ATOM 708 O O . ALA A 1 88 ? -9.849 -2.314 15.936 1.00 86.38 88 ALA A O 1
ATOM 709 N N . GLY A 1 89 ? -8.984 -1.797 13.919 1.00 85.31 89 GLY A N 1
ATOM 710 C CA . GLY A 1 89 ? -9.890 -0.674 13.670 1.00 85.31 89 GLY A CA 1
ATOM 711 C C . GLY A 1 89 ? -11.365 -1.076 13.766 1.00 85.31 89 GLY A C 1
ATOM 712 O O . GLY A 1 89 ? -12.116 -0.484 14.536 1.00 85.31 89 GLY A O 1
ATOM 713 N N . SER A 1 90 ? -11.761 -2.141 13.062 1.00 87.81 90 SER A N 1
ATOM 714 C CA . SER A 1 90 ? -13.138 -2.669 13.101 1.00 87.81 90 SER A CA 1
ATOM 715 C C . SER A 1 90 ? -13.562 -3.165 14.489 1.00 87.81 90 SER A C 1
ATOM 717 O O . SER A 1 90 ? -14.704 -2.943 14.899 1.00 87.81 90 SER A O 1
ATOM 719 N N . SER A 1 91 ? -12.655 -3.794 15.245 1.00 86.81 91 SER A N 1
ATOM 720 C CA . SER A 1 91 ? -12.907 -4.219 16.628 1.00 86.81 91 SER A CA 1
ATOM 721 C C . SER A 1 91 ? -13.159 -3.023 17.548 1.00 86.81 91 SER A C 1
ATOM 723 O O . SER A 1 91 ? -14.135 -3.018 18.304 1.00 86.81 91 SER A O 1
ATOM 725 N N . THR A 1 92 ? -12.327 -1.983 17.463 1.00 86.50 92 THR A N 1
ATOM 726 C CA . THR A 1 92 ? -12.487 -0.762 18.259 1.00 86.50 92 THR A CA 1
ATOM 727 C C . THR A 1 92 ? -13.797 -0.054 17.913 1.00 86.50 92 THR A C 1
ATOM 729 O O . THR A 1 92 ? -14.570 0.235 18.823 1.00 86.50 92 THR A O 1
ATOM 732 N N . THR A 1 93 ? -14.132 0.112 16.629 1.00 87.75 93 THR A N 1
ATOM 733 C CA . THR A 1 93 ? -15.423 0.688 16.207 1.00 87.75 93 THR A CA 1
ATOM 734 C C . THR A 1 93 ? -16.615 -0.148 16.674 1.00 87.75 93 THR A C 1
ATOM 736 O O . THR A 1 93 ? -17.561 0.398 17.227 1.00 87.75 93 THR A O 1
ATOM 739 N N . SER A 1 94 ? -16.559 -1.477 16.550 1.00 87.50 94 SER A N 1
ATOM 740 C CA . SER A 1 94 ? -17.625 -2.367 17.045 1.00 87.50 94 SER A CA 1
ATOM 741 C C . SER A 1 94 ? -17.871 -2.226 18.541 1.00 87.50 94 SER A C 1
ATOM 743 O O . SER A 1 94 ? -19.007 -2.298 18.992 1.00 87.50 94 SER A O 1
ATOM 745 N N . SER A 1 95 ? -16.800 -2.023 19.301 1.00 85.81 95 SER A N 1
ATOM 746 C CA . SER A 1 95 ? -16.864 -1.827 20.746 1.00 85.81 95 SER A CA 1
ATOM 747 C C . SER A 1 95 ? -17.511 -0.500 21.108 1.00 85.81 95 SER A C 1
ATOM 749 O O . SER A 1 95 ? -18.335 -0.448 22.009 1.00 85.81 95 SER A O 1
ATOM 751 N N . MET A 1 96 ? -17.135 0.563 20.393 1.00 87.94 96 MET A N 1
ATOM 752 C CA . MET A 1 96 ? -17.715 1.889 20.575 1.00 87.94 96 MET A CA 1
ATOM 753 C C . MET A 1 96 ? -19.216 1.873 20.286 1.00 87.94 96 MET A C 1
ATOM 755 O O . MET A 1 96 ? -19.983 2.394 21.086 1.00 87.94 96 MET A O 1
ATOM 759 N N . GLU A 1 97 ? -19.635 1.242 19.187 1.00 89.31 97 GLU A N 1
ATOM 760 C CA . GLU A 1 97 ? -21.054 1.113 18.830 1.00 89.31 97 GLU A CA 1
ATOM 761 C C . GLU A 1 97 ? -21.848 0.348 19.898 1.00 89.31 97 GLU A C 1
ATOM 763 O O . GLU A 1 97 ? -22.935 0.772 20.268 1.00 89.31 97 GLU A O 1
ATOM 768 N N . GLU A 1 98 ? -21.293 -0.728 20.466 1.00 86.75 98 GLU A N 1
ATOM 769 C CA . GLU A 1 98 ? -21.929 -1.486 21.556 1.00 86.75 98 GLU A CA 1
ATOM 770 C C . GLU A 1 98 ? -22.109 -0.637 22.833 1.00 86.75 98 GLU A C 1
ATOM 772 O O . GLU A 1 98 ? -23.173 -0.656 23.462 1.00 86.75 98 GLU A O 1
ATOM 777 N N . SER A 1 99 ? -21.096 0.156 23.206 1.00 87.06 99 SER A N 1
ATOM 778 C CA . SER A 1 99 ? -21.177 1.071 24.355 1.00 87.06 99 SER A CA 1
ATOM 779 C C . SER A 1 99 ? -22.141 2.241 24.104 1.00 87.06 99 SER A C 1
ATOM 781 O O . SER A 1 99 ? -22.770 2.725 25.045 1.00 87.06 99 SER A O 1
ATOM 783 N N . LEU A 1 100 ? -22.274 2.702 22.854 1.00 88.44 100 LEU A N 1
ATOM 784 C CA . LEU A 1 100 ? -23.210 3.764 22.468 1.00 88.44 100 LEU A CA 1
ATOM 785 C C . LEU A 1 100 ? -24.659 3.272 22.420 1.00 88.44 100 LEU A C 1
ATOM 787 O O . LEU A 1 100 ? -25.540 3.957 22.935 1.00 88.44 100 LEU A O 1
ATOM 791 N N . ASP A 1 101 ? -24.903 2.082 21.874 1.00 89.19 101 ASP A N 1
ATOM 792 C CA . ASP A 1 101 ? -26.235 1.464 21.821 1.00 89.19 101 ASP A CA 1
ATOM 793 C C . ASP A 1 101 ? -26.804 1.231 23.233 1.00 89.19 101 ASP A C 1
ATOM 795 O O . ASP A 1 101 ? -27.985 1.448 23.502 1.00 89.19 101 ASP A O 1
ATOM 799 N N . SER A 1 102 ? -25.929 0.894 24.186 1.00 88.44 102 SER A N 1
ATOM 800 C CA . SER A 1 102 ? -26.281 0.651 25.590 1.00 88.44 102 SER A CA 1
ATOM 801 C C . SER A 1 102 ? -25.999 1.827 26.540 1.00 88.44 102 SER A C 1
ATOM 803 O O . SER A 1 102 ? -26.035 1.657 27.764 1.00 88.44 102 SER A O 1
ATOM 805 N N . ILE A 1 103 ? -25.768 3.041 26.022 1.00 90.00 103 ILE A N 1
ATOM 806 C CA . ILE A 1 103 ? -25.264 4.176 26.818 1.00 90.00 103 ILE A CA 1
ATOM 807 C C . ILE A 1 103 ? -26.154 4.534 28.015 1.00 90.00 103 ILE A C 1
ATOM 809 O O . ILE A 1 103 ? -25.656 4.820 29.103 1.00 90.00 103 ILE A O 1
ATOM 813 N N . THR A 1 104 ? -27.478 4.464 27.858 1.00 91.12 104 THR A N 1
ATOM 814 C CA . THR A 1 104 ? -28.427 4.745 28.944 1.00 91.12 104 THR A CA 1
ATOM 815 C C . THR A 1 104 ? -28.310 3.720 30.070 1.00 91.12 104 THR A C 1
ATOM 817 O O . THR A 1 104 ? -28.354 4.092 31.241 1.00 91.12 104 THR A O 1
ATOM 820 N N . ALA A 1 105 ? -28.096 2.443 29.736 1.00 91.62 105 ALA A N 1
ATOM 821 C CA . ALA A 1 105 ? -27.881 1.393 30.724 1.00 91.62 105 ALA A CA 1
ATOM 822 C C . ALA A 1 105 ? -26.554 1.612 31.464 1.00 91.62 105 ALA A C 1
ATOM 824 O O . ALA A 1 105 ? -26.533 1.622 32.695 1.00 91.62 105 ALA A O 1
ATOM 825 N N . VAL A 1 106 ? -25.472 1.892 30.729 1.00 89.75 106 VAL A N 1
ATOM 826 C CA . VAL A 1 106 ? -24.149 2.194 31.300 1.00 89.75 106 VAL A CA 1
ATOM 827 C C . VAL A 1 106 ? -24.220 3.385 32.262 1.00 89.75 106 VAL A C 1
ATOM 829 O O . VAL A 1 106 ? -23.704 3.302 33.377 1.00 89.75 106 VAL A O 1
ATOM 832 N N . GLN A 1 107 ? -24.901 4.467 31.879 1.00 92.12 107 GLN A N 1
ATOM 833 C CA . GLN A 1 107 ? -25.077 5.650 32.727 1.00 92.12 107 GLN A CA 1
ATOM 834 C C . GLN A 1 107 ? -25.952 5.365 33.950 1.00 92.12 107 GLN A C 1
ATOM 836 O O . GLN A 1 107 ? -25.605 5.771 35.057 1.00 92.12 107 GLN A O 1
ATOM 841 N N . SER A 1 108 ? -27.050 4.627 33.774 1.00 93.25 108 SER A N 1
ATOM 842 C CA . SER A 1 108 ? -27.958 4.272 34.872 1.00 93.25 108 SER A CA 1
ATOM 843 C C . SER A 1 108 ? -27.314 3.358 35.922 1.00 93.25 108 SER A C 1
ATOM 845 O O . SER A 1 108 ? -27.668 3.425 37.095 1.00 93.25 108 SER A O 1
ATOM 847 N N . LEU A 1 109 ? -26.336 2.542 35.514 1.00 92.31 109 LEU A N 1
ATOM 848 C CA . LEU A 1 109 ? -25.586 1.630 36.381 1.00 92.31 109 LEU A CA 1
ATOM 849 C C . LEU A 1 109 ? -24.265 2.232 36.891 1.00 92.31 109 LEU A C 1
ATOM 851 O O . LEU A 1 109 ? -23.519 1.550 37.590 1.00 92.31 109 LEU A O 1
ATOM 855 N N . GLY A 1 110 ? -23.948 3.483 36.536 1.00 90.56 110 GLY A N 1
ATOM 856 C CA . GLY A 1 110 ? -22.694 4.137 36.927 1.00 90.56 110 GLY A CA 1
ATOM 857 C C . GLY A 1 110 ? -21.436 3.531 36.285 1.00 90.56 110 GLY A C 1
ATOM 858 O O . GLY A 1 110 ? -20.332 3.756 36.768 1.00 90.56 110 GLY A O 1
ATOM 859 N N . GLY A 1 111 ? -21.570 2.770 35.196 1.00 90.88 111 GLY A N 1
ATOM 860 C CA . GLY A 1 111 ? -20.476 2.049 34.531 1.00 90.88 111 GLY A CA 1
ATOM 861 C C . GLY A 1 111 ? -19.587 2.897 33.610 1.00 90.88 111 GLY A C 1
ATOM 862 O O . GLY A 1 111 ? -18.753 2.341 32.898 1.00 90.88 111 GLY A O 1
ATOM 863 N N . MET A 1 112 ? -19.756 4.223 33.597 1.00 90.25 112 MET A N 1
ATOM 864 C CA . MET A 1 112 ? -19.087 5.127 32.651 1.00 90.25 112 MET A CA 1
ATOM 865 C C . MET A 1 112 ? -17.558 5.091 32.741 1.00 90.25 112 MET A C 1
ATOM 867 O O . MET A 1 112 ? -16.8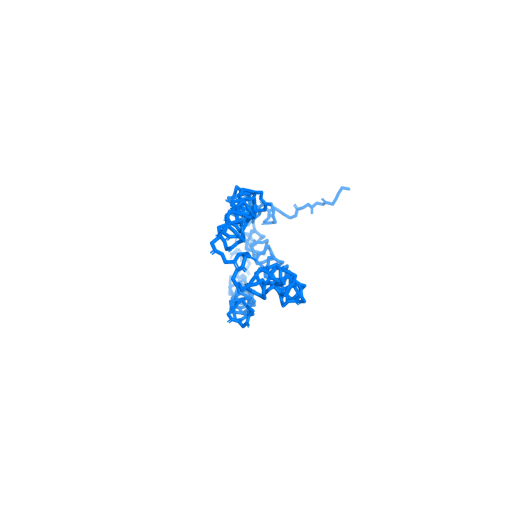93 5.073 31.707 1.00 90.25 112 MET A O 1
ATOM 871 N N . ASP A 1 113 ? -16.995 5.049 33.950 1.00 91.19 113 ASP A N 1
ATOM 872 C CA . ASP A 1 113 ? -15.538 5.025 34.127 1.00 91.19 113 ASP A CA 1
ATOM 873 C C . ASP A 1 113 ? -14.924 3.732 33.575 1.00 91.19 113 ASP A C 1
ATOM 875 O O . ASP A 1 113 ? -13.889 3.765 32.910 1.00 91.19 113 ASP A O 1
ATOM 879 N N . ARG A 1 114 ? -15.617 2.601 33.759 1.00 89.00 114 ARG A N 1
ATOM 880 C CA . ARG A 1 114 ? -15.195 1.294 33.242 1.00 89.00 114 ARG A CA 1
ATOM 881 C C . ARG A 1 114 ? -15.232 1.243 31.714 1.00 89.00 114 ARG A C 1
ATOM 883 O O . ARG A 1 114 ? -14.308 0.719 31.098 1.00 89.00 114 ARG A O 1
ATOM 890 N N . GLU A 1 115 ? -16.279 1.787 31.096 1.00 88.88 115 GLU A N 1
ATOM 891 C CA . GLU A 1 115 ? -16.371 1.860 29.632 1.00 88.88 115 GLU A CA 1
ATOM 892 C C . GLU A 1 115 ? -15.344 2.835 29.040 1.00 88.88 115 GLU A C 1
ATOM 894 O O . GLU A 1 115 ? -14.751 2.551 27.999 1.00 88.88 115 GLU A O 1
ATOM 899 N N . LYS A 1 116 ? -15.043 3.940 29.735 1.00 88.81 116 LYS A N 1
ATOM 900 C CA . LYS A 1 116 ? -13.979 4.873 29.341 1.00 88.81 116 LYS A CA 1
ATOM 901 C C . LYS A 1 116 ? -12.596 4.217 29.367 1.00 88.81 116 LYS A C 1
ATOM 903 O O . LYS A 1 116 ? -11.814 4.415 28.439 1.00 88.81 116 LYS A O 1
ATOM 908 N N . GLU A 1 117 ? -12.292 3.438 30.401 1.00 91.81 117 GLU A N 1
ATOM 909 C CA . GLU A 1 117 ? -11.026 2.704 30.509 1.00 91.81 117 GLU A CA 1
ATOM 910 C C . GLU A 1 117 ? -10.902 1.638 29.408 1.00 91.81 117 GLU A C 1
ATOM 912 O O . GLU A 1 117 ? -9.904 1.595 28.689 1.00 91.81 117 GLU A O 1
ATOM 917 N N . ARG A 1 118 ? -11.970 0.864 29.177 1.00 87.75 118 ARG A N 1
ATOM 918 C CA . ARG A 1 118 ? -12.042 -0.123 28.088 1.00 87.75 118 ARG A CA 1
ATOM 919 C C . ARG A 1 118 ? -11.865 0.510 26.704 1.00 87.75 118 ARG A C 1
ATOM 921 O O . ARG A 1 118 ? -11.213 -0.066 25.831 1.00 87.75 118 ARG A O 1
ATOM 928 N N . PHE A 1 119 ? -12.446 1.688 26.486 1.00 88.50 119 PHE A N 1
ATOM 929 C CA . PHE A 1 119 ? -12.261 2.460 25.261 1.00 88.50 119 PHE A CA 1
ATOM 930 C C . PHE A 1 119 ? -10.808 2.918 25.091 1.00 88.50 119 PHE A C 1
ATOM 932 O O . PHE A 1 119 ? -10.274 2.842 23.982 1.00 88.50 119 PHE A O 1
ATOM 939 N N . ALA A 1 120 ? -10.170 3.389 26.167 1.00 90.00 120 ALA A N 1
ATOM 940 C CA . ALA A 1 120 ? -8.785 3.851 26.141 1.00 90.00 120 ALA A CA 1
ATOM 941 C C . ALA A 1 120 ? -7.824 2.717 25.752 1.00 90.00 120 ALA A C 1
ATOM 943 O O . ALA A 1 120 ? -7.034 2.893 24.827 1.00 90.00 120 ALA A O 1
ATOM 944 N N . GLU A 1 121 ? -7.970 1.542 26.368 1.00 90.62 121 GLU A N 1
ATOM 945 C CA . GLU A 1 121 ? -7.164 0.350 26.071 1.00 90.62 121 GLU A CA 1
ATOM 946 C C . GLU A 1 121 ? -7.303 -0.085 24.597 1.00 90.62 121 GLU A C 1
ATOM 948 O O . GLU A 1 121 ? -6.313 -0.241 23.879 1.00 90.62 121 GLU A O 1
ATOM 953 N N . ARG A 1 122 ? -8.541 -0.206 24.093 1.00 87.25 122 ARG A N 1
ATOM 954 C CA . ARG A 1 122 ? -8.800 -0.603 22.692 1.00 87.25 122 ARG A CA 1
ATOM 955 C C . ARG A 1 122 ? -8.338 0.445 21.681 1.00 87.25 122 ARG A C 1
ATOM 957 O O . ARG A 1 122 ? -7.919 0.109 20.570 1.00 87.25 122 ARG A O 1
ATOM 964 N N . SER A 1 123 ? -8.423 1.722 22.043 1.00 86.31 123 SER A N 1
ATOM 965 C CA . SER A 1 123 ? -7.927 2.812 21.204 1.00 86.31 123 SER A CA 1
ATOM 966 C C . SER A 1 123 ? -6.403 2.789 21.132 1.00 86.31 123 SER A C 1
ATOM 968 O O . SER A 1 123 ? -5.853 2.887 20.037 1.00 86.31 123 SER A O 1
ATOM 970 N N . GLU A 1 124 ? -5.720 2.599 22.263 1.00 90.94 124 GLU A N 1
ATOM 971 C CA . GLU A 1 124 ? -4.263 2.474 22.321 1.00 90.94 124 GLU A CA 1
ATOM 972 C C . GLU A 1 124 ? -3.766 1.316 21.448 1.00 90.94 124 GLU A C 1
ATOM 974 O O . GLU A 1 124 ? -2.879 1.514 20.614 1.00 90.94 124 GLU A O 1
ATOM 979 N N . GLU A 1 125 ? -4.389 0.139 21.548 1.00 87.81 125 GLU A N 1
ATOM 980 C CA . GLU A 1 125 ? -4.033 -1.015 20.719 1.00 87.81 125 GLU A CA 1
ATOM 981 C C . GLU A 1 125 ? -4.197 -0.720 19.215 1.00 87.81 125 GLU A C 1
ATOM 983 O O . GLU A 1 125 ? -3.323 -1.050 18.403 1.00 87.81 125 GLU A O 1
ATOM 988 N N . SER A 1 126 ? -5.289 -0.053 18.827 1.00 86.38 126 SER A N 1
ATOM 989 C CA . SER A 1 126 ? -5.513 0.355 17.437 1.00 86.38 126 SER A CA 1
ATOM 990 C C . SER A 1 126 ? -4.467 1.369 16.961 1.00 86.38 126 SER A C 1
ATOM 992 O O . SER A 1 126 ? -3.932 1.228 15.859 1.00 86.38 126 SER A O 1
ATOM 994 N N . PHE A 1 127 ? -4.118 2.362 17.787 1.00 88.81 127 PHE A N 1
ATOM 995 C CA . PHE A 1 127 ? -3.079 3.345 17.464 1.00 88.81 127 PHE A CA 1
ATOM 996 C C . PHE A 1 127 ? -1.693 2.710 17.335 1.00 88.81 127 PHE A C 1
ATOM 998 O O . PHE A 1 127 ? -0.943 3.058 16.420 1.00 88.81 127 PHE A O 1
ATOM 1005 N N . LEU A 1 128 ? -1.342 1.768 18.212 1.00 89.75 128 LEU A N 1
ATOM 1006 C CA . LEU A 1 128 ? -0.079 1.034 18.135 1.00 89.75 128 LEU A CA 1
ATOM 1007 C C . LEU A 1 128 ? 0.018 0.229 16.835 1.00 89.75 128 LEU A C 1
ATOM 1009 O O . LEU A 1 128 ? 1.055 0.264 16.170 1.00 89.75 128 LEU A O 1
ATOM 1013 N N . ARG A 1 129 ? -1.066 -0.441 16.428 1.00 87.44 129 ARG A N 1
ATOM 1014 C CA . ARG A 1 129 ? -1.114 -1.192 15.164 1.00 87.44 129 ARG A CA 1
ATOM 1015 C C . ARG A 1 129 ? -1.048 -0.280 13.935 1.00 87.44 129 ARG A C 1
ATOM 1017 O O . ARG A 1 129 ? -0.394 -0.652 12.962 1.00 87.44 129 ARG A O 1
ATOM 1024 N N . GLU A 1 130 ? -1.645 0.912 13.979 1.00 87.69 130 GLU A N 1
ATOM 1025 C CA . GLU A 1 130 ? -1.493 1.920 12.916 1.00 87.69 130 GLU A CA 1
ATOM 1026 C C . GLU A 1 130 ? -0.038 2.402 12.810 1.00 87.69 130 GLU A C 1
ATOM 1028 O O . GLU A 1 130 ? 0.543 2.396 11.726 1.00 87.69 130 GLU A O 1
ATOM 1033 N N . ARG A 1 131 ? 0.597 2.738 13.941 1.00 88.56 131 ARG A N 1
ATOM 1034 C CA . ARG A 1 131 ? 2.011 3.154 13.977 1.00 88.56 131 ARG A CA 1
ATOM 1035 C C . ARG A 1 131 ? 2.944 2.058 13.472 1.00 88.56 131 ARG A C 1
ATOM 1037 O O . ARG A 1 131 ? 3.846 2.340 12.689 1.00 88.56 131 ARG A O 1
ATOM 1044 N N . TYR A 1 132 ? 2.710 0.811 13.875 1.00 87.81 132 TYR A N 1
ATOM 1045 C CA . TYR A 1 132 ? 3.473 -0.333 13.380 1.00 87.81 132 TYR A CA 1
ATOM 1046 C C . TYR A 1 132 ? 3.325 -0.493 11.862 1.00 87.81 132 TYR A C 1
ATOM 1048 O O . TYR A 1 132 ? 4.314 -0.723 11.171 1.00 87.81 132 TYR A O 1
ATOM 1056 N N . ALA A 1 133 ? 2.116 -0.306 11.324 1.00 86.31 133 ALA A N 1
ATOM 1057 C CA . ALA A 1 133 ? 1.892 -0.346 9.885 1.00 86.31 133 ALA A CA 1
ATOM 1058 C C . ALA A 1 133 ? 2.666 0.737 9.129 1.00 86.31 133 ALA A C 1
ATOM 1060 O O . ALA A 1 133 ? 3.230 0.434 8.080 1.00 86.31 133 ALA A O 1
ATOM 1061 N N . ILE A 1 134 ? 2.743 1.953 9.676 1.00 88.25 134 ILE A N 1
ATOM 1062 C CA . ILE A 1 134 ? 3.541 3.048 9.106 1.00 88.25 134 ILE A CA 1
ATOM 1063 C C . ILE A 1 134 ? 5.032 2.692 9.107 1.00 88.25 134 ILE A C 1
ATOM 1065 O O . ILE A 1 134 ? 5.699 2.870 8.093 1.00 88.25 134 ILE A O 1
ATOM 1069 N N . VAL A 1 135 ? 5.553 2.145 10.210 1.00 89.94 135 VAL A N 1
ATOM 1070 C CA . VAL A 1 135 ? 6.966 1.737 10.307 1.00 89.94 135 VAL A CA 1
ATOM 1071 C C . VAL A 1 135 ? 7.294 0.629 9.308 1.00 89.94 135 VAL A C 1
ATOM 1073 O O . VAL A 1 135 ? 8.304 0.714 8.617 1.00 89.94 135 VAL A O 1
ATOM 1076 N N . VAL A 1 136 ? 6.434 -0.385 9.185 1.00 87.81 136 VAL A N 1
ATOM 1077 C CA . VAL A 1 136 ? 6.616 -1.457 8.195 1.00 87.81 136 VAL A CA 1
ATOM 1078 C C . VAL A 1 136 ? 6.611 -0.894 6.774 1.00 87.81 136 VAL A C 1
ATOM 1080 O O . VAL A 1 136 ? 7.456 -1.283 5.979 1.00 87.81 136 VAL A O 1
ATOM 1083 N N . TRP A 1 137 ? 5.711 0.041 6.465 1.00 85.69 137 TRP A N 1
ATOM 1084 C CA . TRP A 1 137 ? 5.682 0.717 5.165 1.00 85.69 137 TRP A CA 1
ATOM 1085 C C . TRP A 1 137 ? 6.907 1.597 4.897 1.00 85.69 137 TRP A C 1
ATOM 1087 O O . TRP A 1 137 ? 7.256 1.787 3.746 1.00 85.69 137 TRP A O 1
ATOM 1097 N N . ALA A 1 138 ? 7.545 2.156 5.925 1.00 85.56 138 ALA A N 1
ATOM 1098 C CA . ALA A 1 138 ? 8.738 2.986 5.752 1.00 85.56 138 ALA A CA 1
ATOM 1099 C C . ALA A 1 138 ? 10.014 2.164 5.497 1.00 85.56 138 ALA A C 1
ATOM 1101 O O . ALA A 1 138 ? 10.989 2.694 4.970 1.00 85.56 138 ALA A O 1
ATOM 1102 N N . ILE A 1 139 ? 10.027 0.897 5.920 1.00 82.44 139 ILE A N 1
ATOM 1103 C CA . ILE A 1 139 ? 11.174 -0.013 5.774 1.00 82.44 139 ILE A CA 1
ATOM 1104 C C . ILE A 1 139 ? 11.155 -0.736 4.419 1.00 82.44 139 ILE A C 1
ATOM 1106 O O . ILE A 1 139 ? 12.215 -1.120 3.926 1.00 82.44 139 ILE A O 1
ATOM 1110 N N . VAL A 1 140 ? 9.962 -0.949 3.857 1.00 76.50 140 VAL A N 1
ATOM 1111 C CA . VAL A 1 140 ? 9.730 -1.654 2.587 1.00 76.50 140 VAL A CA 1
ATOM 1112 C C . VAL A 1 140 ? 9.656 -0.675 1.427 1.00 76.50 140 VAL A C 1
ATOM 1114 O O . VAL A 1 140 ? 10.314 -0.955 0.402 1.00 76.50 140 VAL A O 1
#

Solvent-accessible surface area (backbone atoms only — not comparable to full-atom values): 7604 Å² total; per-residue (Å²): 132,85,82,74,54,70,21,43,56,49,39,39,59,74,57,45,57,75,42,46,66,57,53,51,41,60,72,48,56,48,53,50,52,52,50,53,52,49,52,54,50,48,50,50,46,38,74,74,30,46,91,82,45,51,68,58,46,55,51,56,63,48,49,56,61,49,52,47,66,65,51,54,72,50,51,60,56,55,50,54,42,52,50,56,30,51,54,35,48,29,49,39,41,30,50,51,43,54,53,60,77,40,36,69,59,35,57,77,70,66,40,53,66,61,51,51,50,54,48,50,54,44,47,50,55,32,51,51,38,49,52,49,40,52,54,54,60,74,76,107

pLDDT: mean 88.78, std 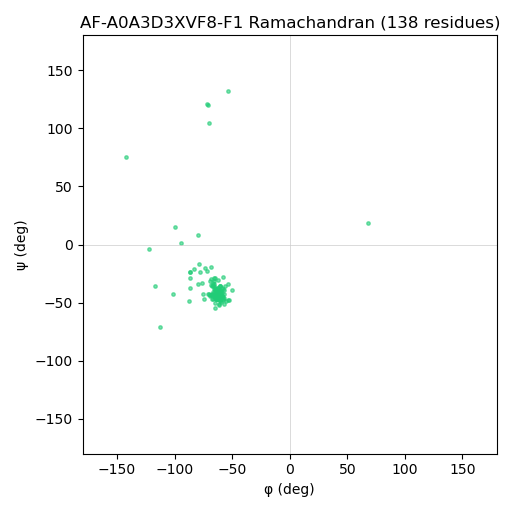7.68, range [40.38, 96.38]

Foldseek 3Di:
DDPDQPLLVVLCVVPVVVCVVVVCCVVPVVVVVVVVVLVVVLVVCCVPCVVPCVVVSVVSVVVVVVVCVVVVVLVVVLVVLVVLLSVLSSVLRSLVVVCVVCVVVCVVVVVVVVSVVVSVVSVVSNVVSVVVSVVSVVVD